Protein AF-A0A7X7L3S2-F1 (afdb_monomer_lite)

Radius of gyration: 22.26 Å; chains: 1; bounding box: 41×48×55 Å

Foldseek 3Di:
DPPVVVVVVVVVVVVVCVVCVVVVVVVVDDDPPVPDDDPCVVVVVVVVVVVVVVVVVVLVVLVVDDQDDPVSVVVLVVVLVVLVVVLVVVVVVVVVVLVVVLVVQCCCVPPVVVDPNCPSVVSVVVSVVVSVVVVVVSNSVSD

Structure (mmCIF, N/CA/C/O backbone):
data_AF-A0A7X7L3S2-F1
#
_entry.id   AF-A0A7X7L3S2-F1
#
loop_
_atom_site.group_PDB
_atom_site.id
_atom_site.type_symbol
_atom_site.label_atom_id
_atom_site.label_alt_id
_atom_site.label_comp_id
_atom_site.label_asym_id
_atom_site.label_entity_id
_atom_site.label_seq_id
_atom_site.pdbx_PDB_ins_code
_atom_site.Cartn_x
_atom_site.Cartn_y
_atom_site.Cartn_z
_atom_site.occupancy
_atom_site.B_iso_or_equiv
_atom_site.auth_seq_id
_atom_site.auth_comp_id
_atom_site.auth_asym_id
_atom_site.auth_atom_id
_atom_site.pdbx_PDB_model_num
ATOM 1 N N . MET A 1 1 ? -1.144 -33.964 22.692 1.00 54.41 1 MET A N 1
ATOM 2 C CA . MET A 1 1 ? -1.782 -33.491 21.437 1.00 54.41 1 MET A CA 1
ATOM 3 C C . MET A 1 1 ? -0.900 -32.612 20.531 1.00 54.41 1 MET A C 1
ATOM 5 O O . MET A 1 1 ? -1.307 -32.366 19.407 1.00 54.41 1 MET A O 1
ATOM 9 N N . GLY A 1 2 ? 0.308 -32.178 20.934 1.00 59.03 2 GLY A N 1
ATOM 10 C CA . GLY A 1 2 ? 1.149 -31.284 20.107 1.00 59.03 2 GLY A CA 1
ATOM 11 C C . GLY A 1 2 ? 1.858 -31.925 18.899 1.00 59.03 2 GLY A C 1
ATOM 12 O O . GLY A 1 2 ? 2.088 -31.258 17.895 1.00 59.03 2 GLY A O 1
ATOM 13 N N . ASN A 1 3 ? 2.155 -33.230 18.941 1.00 57.97 3 ASN A N 1
ATOM 14 C CA . ASN A 1 3 ? 2.951 -33.889 17.889 1.00 57.97 3 ASN A CA 1
ATOM 15 C C . ASN A 1 3 ? 2.153 -34.245 16.618 1.00 57.97 3 ASN A C 1
ATOM 17 O O . ASN A 1 3 ? 2.741 -34.372 15.547 1.00 57.97 3 ASN A O 1
ATOM 21 N N . LEU A 1 4 ? 0.823 -34.372 16.710 1.00 61.62 4 LEU A N 1
ATOM 22 C CA . LEU A 1 4 ? -0.056 -34.655 15.562 1.00 61.62 4 LEU A CA 1
ATOM 23 C C . LEU A 1 4 ? -0.321 -33.396 14.721 1.00 61.62 4 LEU A C 1
ATOM 25 O O . LEU A 1 4 ? -0.210 -33.440 13.498 1.00 61.62 4 LEU A O 1
ATOM 29 N N . LEU A 1 5 ? -0.558 -32.254 15.375 1.00 62.88 5 LEU A N 1
ATOM 30 C CA . LEU A 1 5 ? -0.701 -30.950 14.715 1.00 62.88 5 LEU A CA 1
ATOM 31 C C . LEU A 1 5 ? 0.592 -30.524 14.002 1.00 62.88 5 LEU A C 1
ATOM 33 O O . LEU A 1 5 ? 0.545 -30.087 12.855 1.00 62.88 5 LEU A O 1
ATOM 37 N N . ARG A 1 6 ? 1.760 -30.750 14.622 1.00 62.47 6 ARG A N 1
ATOM 38 C CA . ARG A 1 6 ? 3.067 -30.443 14.013 1.00 62.47 6 ARG A CA 1
ATOM 39 C C . ARG A 1 6 ? 3.375 -31.302 12.778 1.00 62.47 6 ARG A C 1
ATOM 41 O O . ARG A 1 6 ? 3.968 -30.797 11.829 1.00 62.47 6 ARG A O 1
ATOM 48 N N . ARG A 1 7 ? 2.952 -32.576 12.759 1.00 61.25 7 ARG A N 1
ATOM 49 C CA . ARG A 1 7 ? 3.109 -33.470 11.591 1.00 61.25 7 ARG A CA 1
ATOM 50 C C . ARG A 1 7 ? 2.165 -33.111 10.443 1.00 61.25 7 ARG A C 1
ATOM 52 O O . ARG A 1 7 ? 2.595 -33.185 9.299 1.00 61.25 7 ARG A O 1
ATOM 59 N N . SER A 1 8 ? 0.934 -32.684 10.734 1.00 62.03 8 SER A N 1
ATOM 60 C CA . SER A 1 8 ? -0.034 -32.278 9.702 1.00 62.03 8 SER A CA 1
ATOM 61 C C . SER A 1 8 ? 0.395 -30.990 8.985 1.00 62.03 8 SER A C 1
ATOM 63 O O . SER A 1 8 ? 0.382 -30.927 7.760 1.00 62.03 8 SER A O 1
ATOM 65 N N . ILE A 1 9 ? 0.900 -29.999 9.731 1.00 65.06 9 ILE A N 1
ATOM 66 C CA . ILE A 1 9 ? 1.422 -28.744 9.158 1.00 65.06 9 ILE A CA 1
ATOM 67 C C . ILE A 1 9 ? 2.665 -29.003 8.288 1.00 65.06 9 ILE A C 1
ATOM 69 O O . ILE A 1 9 ? 2.791 -28.424 7.212 1.00 65.06 9 ILE A O 1
ATOM 73 N N . GLY A 1 10 ? 3.554 -29.912 8.710 1.00 67.62 10 GLY A N 1
ATOM 74 C CA . GLY A 1 10 ? 4.715 -30.320 7.910 1.00 67.62 10 GLY A CA 1
ATOM 75 C C . GLY A 1 10 ? 4.330 -31.046 6.616 1.00 67.62 10 GLY A C 1
ATOM 76 O O . GLY A 1 10 ? 4.896 -30.760 5.565 1.00 67.62 10 GLY A O 1
ATOM 77 N N . PHE A 1 11 ? 3.331 -31.934 6.668 1.00 72.12 11 PHE A N 1
ATOM 78 C CA . PHE A 1 11 ? 2.827 -32.639 5.484 1.00 72.12 11 PHE A CA 1
ATOM 79 C C . PHE A 1 11 ? 2.133 -31.698 4.499 1.00 72.12 11 PHE A C 1
ATOM 81 O O . PHE A 1 11 ? 2.390 -31.788 3.303 1.00 72.12 11 PHE A O 1
ATOM 88 N N . ILE A 1 12 ? 1.309 -30.767 4.990 1.00 72.75 12 ILE A N 1
ATOM 89 C CA . ILE A 1 12 ? 0.668 -29.745 4.154 1.00 72.75 12 ILE A CA 1
ATOM 90 C C . ILE A 1 12 ? 1.730 -28.850 3.513 1.00 72.75 12 ILE A C 1
ATOM 92 O O . ILE A 1 12 ? 1.657 -28.614 2.315 1.00 72.75 12 ILE A O 1
ATOM 96 N N . GLY A 1 13 ? 2.749 -28.419 4.265 1.00 70.69 13 GLY A N 1
ATOM 97 C CA . GLY A 1 13 ? 3.846 -27.607 3.732 1.00 70.69 13 GLY A CA 1
ATOM 98 C C . GLY A 1 13 ? 4.633 -28.306 2.620 1.00 70.69 13 GLY A C 1
ATOM 99 O O . GLY A 1 13 ? 4.920 -27.682 1.604 1.00 70.69 13 GLY A O 1
ATOM 100 N N . ILE A 1 14 ? 4.923 -29.603 2.777 1.00 75.69 14 ILE A N 1
ATOM 101 C CA . ILE A 1 14 ? 5.627 -30.410 1.766 1.00 75.69 14 ILE A CA 1
ATOM 102 C C . ILE A 1 14 ? 4.734 -30.688 0.548 1.00 75.69 14 ILE A C 1
ATOM 104 O O . ILE A 1 14 ? 5.201 -30.639 -0.586 1.00 75.69 14 ILE A O 1
ATOM 108 N N . LEU A 1 15 ? 3.438 -30.937 0.752 1.00 72.19 15 LEU A N 1
ATOM 109 C CA . LEU A 1 15 ? 2.491 -31.126 -0.349 1.00 72.19 15 LEU A CA 1
ATOM 110 C C . LEU A 1 15 ? 2.349 -29.839 -1.177 1.00 72.19 15 LEU A C 1
ATOM 112 O O . LEU A 1 15 ? 2.331 -29.885 -2.405 1.00 72.19 15 LEU A O 1
ATOM 116 N N . LEU A 1 16 ? 2.295 -28.689 -0.499 1.00 70.81 16 LEU A N 1
ATOM 117 C CA . LEU A 1 16 ? 2.174 -27.375 -1.125 1.00 70.81 16 LEU A CA 1
ATOM 118 C C . LEU A 1 16 ? 3.435 -27.023 -1.922 1.00 70.81 16 LEU A C 1
ATOM 120 O O . LEU A 1 16 ? 3.320 -26.534 -3.042 1.00 70.81 16 LEU A O 1
ATOM 124 N N . THR A 1 17 ? 4.629 -27.312 -1.392 1.00 65.75 17 THR A N 1
ATOM 125 C CA . THR A 1 17 ? 5.893 -27.058 -2.103 1.00 65.75 17 THR A CA 1
ATOM 126 C C . THR A 1 17 ? 6.094 -27.981 -3.303 1.00 65.75 17 THR A C 1
ATOM 128 O O . THR A 1 17 ? 6.522 -27.506 -4.354 1.00 65.75 17 THR A O 1
ATOM 131 N N . VAL A 1 18 ? 5.734 -29.264 -3.203 1.00 70.69 18 VAL A N 1
ATOM 132 C CA . VAL A 1 18 ? 5.817 -30.216 -4.327 1.00 70.69 18 VAL A CA 1
ATOM 133 C C . VAL A 1 18 ? 4.826 -29.866 -5.441 1.00 70.69 18 VAL A C 1
ATOM 135 O O . VAL A 1 18 ? 5.150 -30.031 -6.614 1.00 70.69 18 VAL A O 1
ATOM 138 N N . PHE A 1 19 ? 3.648 -29.333 -5.103 1.00 69.88 19 PHE A N 1
ATOM 139 C CA . PHE A 1 19 ? 2.646 -28.929 -6.094 1.00 69.88 19 PHE A CA 1
ATOM 140 C C . PHE A 1 19 ? 2.964 -27.572 -6.756 1.00 69.88 19 PHE A C 1
ATOM 142 O O . PHE A 1 19 ? 2.646 -27.370 -7.926 1.00 69.88 19 PHE A O 1
ATOM 149 N N . LEU A 1 20 ? 3.628 -26.650 -6.045 1.00 61.44 20 LEU A N 1
ATOM 150 C CA . LEU A 1 20 ? 3.996 -25.320 -6.561 1.00 61.44 20 LEU A CA 1
ATOM 151 C C . LEU A 1 20 ? 5.312 -25.279 -7.350 1.00 61.44 20 LEU A C 1
ATOM 153 O O . LEU A 1 20 ? 5.449 -24.434 -8.233 1.00 61.44 20 LEU A O 1
ATOM 157 N N . LEU A 1 21 ? 6.269 -26.172 -7.071 1.00 63.53 21 LEU A N 1
ATOM 158 C CA . LEU A 1 21 ? 7.542 -26.251 -7.804 1.00 63.53 21 LEU A CA 1
ATOM 159 C C . LEU A 1 21 ? 7.385 -26.413 -9.330 1.00 63.53 21 LEU A C 1
ATOM 161 O O . LEU A 1 21 ? 8.018 -25.641 -10.055 1.00 63.53 21 LEU A O 1
ATOM 165 N N . PRO A 1 22 ? 6.549 -27.335 -9.855 1.00 58.00 22 PRO A N 1
ATOM 166 C CA . PRO A 1 22 ? 6.365 -27.459 -11.300 1.00 58.00 22 PRO A CA 1
ATOM 167 C C . PRO A 1 22 ? 5.632 -26.249 -11.896 1.00 58.00 22 PRO A C 1
ATOM 169 O O . PRO A 1 22 ? 5.954 -25.843 -13.007 1.00 58.00 22 PRO A O 1
ATOM 172 N N . VAL A 1 23 ? 4.718 -25.617 -11.147 1.00 62.06 23 VAL A N 1
ATOM 173 C CA . VAL A 1 23 ? 3.997 -24.402 -11.575 1.00 62.06 23 VAL A CA 1
ATOM 174 C C . VAL A 1 23 ? 4.952 -23.213 -11.729 1.00 62.06 23 VAL A C 1
ATOM 176 O O . VAL A 1 23 ? 4.871 -22.485 -12.718 1.00 62.06 23 VAL A O 1
ATOM 179 N N . PHE A 1 24 ? 5.885 -23.031 -10.790 1.00 53.38 24 PHE A N 1
ATOM 180 C CA . PHE A 1 24 ? 6.870 -21.948 -10.847 1.00 53.38 24 PHE A CA 1
ATOM 181 C C . PHE A 1 24 ? 7.932 -22.187 -11.931 1.00 53.38 24 PHE A C 1
ATOM 183 O O . PHE A 1 24 ? 8.310 -21.251 -12.632 1.00 53.38 24 PHE A O 1
ATOM 190 N N . ALA A 1 25 ? 8.362 -23.440 -12.124 1.00 51.81 25 ALA A N 1
ATOM 191 C CA . ALA A 1 25 ? 9.310 -23.804 -13.177 1.00 51.81 25 ALA A CA 1
ATOM 192 C C . ALA A 1 25 ? 8.750 -23.530 -14.586 1.00 51.81 25 ALA A C 1
ATOM 194 O O . ALA A 1 25 ? 9.463 -22.998 -15.432 1.00 51.81 25 ALA A O 1
ATOM 195 N N . THR A 1 26 ? 7.461 -23.802 -14.824 1.00 50.59 26 THR A N 1
ATOM 196 C CA . THR A 1 26 ? 6.804 -23.505 -16.113 1.00 50.59 26 THR A CA 1
ATOM 197 C C . THR A 1 26 ? 6.449 -22.029 -16.320 1.00 50.59 26 THR A C 1
ATOM 199 O O . THR A 1 26 ? 6.050 -21.654 -17.415 1.00 50.59 26 THR A O 1
ATOM 202 N N . ALA A 1 27 ? 6.556 -21.182 -15.290 1.00 54.19 27 ALA A N 1
ATOM 203 C CA . ALA A 1 27 ? 6.227 -19.759 -15.402 1.00 54.19 27 ALA A CA 1
ATOM 204 C C . ALA A 1 27 ? 7.390 -18.909 -15.946 1.00 54.19 27 ALA A C 1
ATOM 206 O O . ALA A 1 27 ? 7.160 -17.789 -16.400 1.00 54.19 27 ALA A O 1
ATOM 207 N N . GLN A 1 28 ? 8.622 -19.425 -15.889 1.00 54.00 28 GLN A N 1
ATOM 208 C CA . GLN A 1 28 ? 9.835 -18.688 -16.260 1.00 54.00 28 GLN A CA 1
ATOM 209 C C . GLN A 1 28 ? 10.292 -18.970 -17.705 1.00 54.00 28 GLN A C 1
ATOM 211 O O . GLN A 1 28 ? 11.025 -18.167 -18.278 1.00 54.00 28 GLN A O 1
ATOM 216 N N . GLU A 1 29 ? 9.837 -20.060 -18.327 1.00 54.91 29 GLU A N 1
ATOM 217 C CA . GLU A 1 29 ? 10.144 -20.381 -19.723 1.00 54.91 29 GLU A CA 1
ATOM 218 C C . GLU A 1 29 ? 8.872 -20.508 -20.557 1.00 54.91 29 GLU A C 1
ATOM 220 O O . GLU A 1 29 ? 8.038 -21.379 -20.325 1.00 54.91 29 GLU A O 1
ATOM 225 N N . GLY A 1 30 ? 8.760 -19.663 -21.580 1.00 42.00 30 GLY A N 1
ATOM 226 C CA . GLY A 1 30 ? 7.840 -19.895 -22.684 1.00 42.00 30 GLY A CA 1
ATOM 227 C C . GLY A 1 30 ? 7.162 -18.626 -23.159 1.00 42.00 30 GLY A C 1
ATOM 228 O O . GLY A 1 30 ? 6.308 -18.067 -22.476 1.00 42.00 30 GLY A O 1
ATOM 229 N N . ALA A 1 31 ? 7.516 -18.199 -24.371 1.00 49.28 31 ALA A N 1
ATOM 230 C CA . ALA A 1 31 ? 6.679 -17.321 -25.169 1.00 49.28 31 ALA A CA 1
ATOM 231 C C . ALA A 1 31 ? 5.241 -17.868 -25.155 1.00 49.28 31 ALA A C 1
ATOM 233 O O . ALA A 1 31 ? 4.974 -18.951 -25.671 1.00 49.28 31 ALA A O 1
ATOM 234 N N . LEU A 1 32 ? 4.331 -17.150 -24.495 1.00 51.88 32 LEU A N 1
ATOM 235 C CA . LEU A 1 32 ? 2.924 -17.517 -24.458 1.00 51.88 32 LEU A CA 1
ATOM 236 C C . LEU A 1 32 ? 2.331 -17.225 -25.834 1.00 51.88 32 LEU A C 1
ATOM 238 O O . LEU A 1 32 ? 1.905 -16.103 -26.114 1.00 51.88 32 LEU A O 1
ATOM 242 N N . ASP A 1 33 ? 2.282 -18.239 -26.691 1.00 53.44 33 ASP A N 1
ATOM 243 C CA . ASP A 1 33 ? 1.370 -18.230 -27.823 1.00 53.44 33 ASP A CA 1
ATOM 244 C C . ASP A 1 33 ? -0.043 -18.032 -27.263 1.00 53.44 33 ASP A C 1
ATOM 246 O O . ASP A 1 33 ? -0.589 -18.896 -26.573 1.00 53.44 33 ASP A O 1
ATOM 250 N N . ALA A 1 34 ? -0.666 -16.891 -27.569 1.00 59.28 34 ALA A N 1
ATOM 251 C CA . ALA A 1 34 ? -2.011 -16.518 -27.112 1.00 59.28 34 ALA A CA 1
ATOM 252 C C . ALA A 1 34 ? -3.120 -17.533 -27.489 1.00 59.28 34 ALA A C 1
ATOM 254 O O . ALA A 1 34 ? -4.289 -17.330 -27.163 1.00 59.28 34 ALA A O 1
ATOM 255 N N . ARG A 1 35 ? -2.773 -18.618 -28.196 1.00 59.81 35 ARG A N 1
ATOM 256 C CA . ARG A 1 35 ? -3.670 -19.663 -28.697 1.00 59.81 35 ARG A CA 1
ATOM 257 C C . ARG A 1 35 ? -3.801 -20.886 -27.784 1.00 59.81 35 ARG A C 1
ATOM 259 O O . ARG A 1 35 ? -4.765 -21.627 -27.954 1.00 59.81 35 ARG A O 1
ATOM 266 N N . THR A 1 36 ? -2.920 -21.085 -26.804 1.00 65.81 36 THR A N 1
ATOM 267 C CA . THR A 1 36 ? -2.992 -22.219 -25.857 1.00 65.81 36 THR A CA 1
ATOM 268 C C . THR A 1 36 ? -2.835 -21.749 -24.415 1.00 65.81 36 THR A C 1
ATOM 270 O O . THR A 1 36 ? -1.903 -22.136 -23.715 1.00 65.81 36 THR A O 1
ATOM 273 N N . LEU A 1 37 ? -3.758 -20.898 -23.953 1.00 67.19 37 LEU A N 1
ATOM 274 C CA . LEU A 1 37 ? -3.874 -20.578 -22.530 1.00 67.19 37 LEU A CA 1
ATOM 275 C C . LEU A 1 37 ? -4.493 -21.782 -21.805 1.00 67.19 37 LEU A C 1
ATOM 277 O O . LEU A 1 37 ? -5.641 -22.138 -22.090 1.00 67.19 37 LEU A O 1
ATOM 281 N N . PRO A 1 38 ? -3.774 -22.436 -20.883 1.00 79.38 38 PRO A N 1
ATOM 282 C CA . PRO A 1 38 ? -4.333 -23.564 -20.165 1.00 79.38 38 PRO A CA 1
ATOM 283 C C . PRO A 1 38 ? -5.424 -23.082 -19.196 1.00 79.38 38 PRO A C 1
ATOM 285 O O . PRO A 1 38 ? -5.340 -21.998 -18.618 1.00 79.38 38 PRO A O 1
ATOM 288 N N . CYS A 1 39 ? -6.466 -23.892 -18.996 1.00 78.31 39 CYS A N 1
ATOM 289 C CA . CYS A 1 39 ? -7.662 -23.495 -18.241 1.00 78.31 39 CYS A CA 1
ATOM 290 C C . CYS A 1 39 ? -7.384 -23.055 -16.788 1.00 78.31 39 CYS A C 1
ATOM 292 O O . CYS A 1 39 ? -8.152 -22.270 -16.235 1.00 78.31 39 CYS A O 1
ATOM 294 N N . TRP A 1 40 ? -6.274 -23.501 -16.185 1.00 79.38 40 TRP A N 1
ATOM 295 C CA . TRP A 1 40 ? -5.860 -23.130 -14.827 1.00 79.38 40 TRP A CA 1
ATOM 296 C C . TRP A 1 40 ? -5.429 -21.664 -14.685 1.00 79.38 40 TRP A C 1
ATOM 298 O O . TRP A 1 40 ? -5.432 -21.145 -13.570 1.00 79.38 40 TRP A O 1
ATOM 308 N N . TRP A 1 41 ? -5.136 -20.961 -15.784 1.00 82.81 41 TRP A N 1
ATOM 309 C CA . TRP A 1 41 ? -4.827 -19.526 -15.763 1.00 82.81 41 TRP A CA 1
ATOM 310 C C . TRP A 1 41 ? -5.981 -18.690 -15.174 1.00 82.81 41 TRP A C 1
ATOM 312 O O . TRP A 1 41 ? -5.751 -17.711 -14.465 1.00 82.81 41 TRP A O 1
ATOM 322 N N . TRP A 1 42 ? -7.232 -19.132 -15.366 1.00 84.31 42 TRP A N 1
ATOM 323 C CA . TRP A 1 42 ? -8.426 -18.477 -14.816 1.00 84.31 42 TRP A CA 1
ATOM 324 C C . TRP A 1 42 ? -8.528 -18.522 -13.289 1.00 84.31 42 TRP A C 1
ATOM 326 O O . TRP A 1 42 ? -9.289 -17.746 -12.714 1.00 84.31 42 TRP A O 1
ATOM 336 N N . LEU A 1 43 ? -7.746 -19.364 -12.608 1.00 87.56 43 LEU A N 1
ATOM 337 C CA . LEU A 1 43 ? -7.726 -19.389 -11.145 1.00 87.56 43 LEU A CA 1
ATOM 338 C C . LEU A 1 43 ? -7.234 -18.056 -10.566 1.00 87.56 43 LEU A C 1
ATOM 340 O O . LEU A 1 43 ? -7.780 -17.589 -9.570 1.00 87.56 43 LEU A O 1
ATOM 344 N N . VAL A 1 44 ? -6.256 -17.408 -11.207 1.00 88.44 44 VAL A N 1
ATOM 345 C CA . VAL A 1 44 ? -5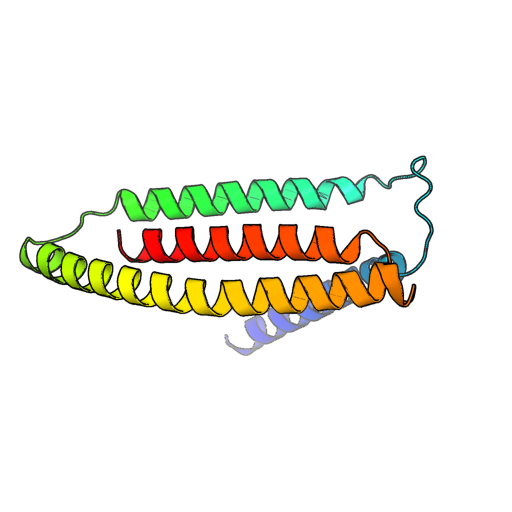.639 -16.168 -10.707 1.00 88.44 44 VAL A CA 1
ATOM 346 C C . VAL A 1 44 ? -6.655 -15.026 -10.542 1.00 88.44 44 VAL A C 1
ATOM 348 O O . VAL A 1 44 ? -6.791 -14.524 -9.421 1.00 88.44 44 VAL A O 1
ATOM 351 N N . PRO A 1 45 ? -7.414 -14.612 -11.579 1.00 90.50 45 PRO A N 1
ATOM 352 C CA . PRO A 1 45 ? -8.414 -13.559 -11.412 1.00 90.50 45 PRO A CA 1
ATOM 353 C C . PRO A 1 45 ? -9.556 -13.978 -10.476 1.00 90.50 45 PRO A C 1
ATOM 355 O O . PRO A 1 45 ? -10.065 -13.140 -9.736 1.00 90.50 45 PRO A O 1
ATOM 358 N N . VAL A 1 46 ? -9.928 -15.264 -10.444 1.00 93.25 46 VAL A N 1
ATOM 359 C CA . VAL A 1 46 ? -10.966 -15.765 -9.526 1.00 93.25 46 VAL A CA 1
ATOM 360 C C . VAL A 1 46 ? -10.541 -15.579 -8.068 1.00 93.25 46 VAL A C 1
ATOM 362 O O . VAL A 1 46 ? -11.304 -15.025 -7.276 1.00 93.25 46 VAL A O 1
ATOM 365 N N . PHE A 1 47 ? -9.312 -15.958 -7.707 1.00 93.19 47 PHE A N 1
ATOM 366 C CA . PHE A 1 47 ? -8.796 -15.746 -6.352 1.00 93.19 47 PHE A CA 1
ATOM 367 C C . PHE A 1 47 ? -8.622 -14.263 -6.009 1.00 93.19 47 PHE A C 1
ATOM 369 O O . PHE A 1 47 ? -8.882 -13.878 -4.869 1.00 93.19 47 PHE A O 1
ATOM 376 N N . ALA A 1 48 ? -8.251 -13.419 -6.977 1.00 91.94 48 ALA A N 1
ATOM 377 C CA . ALA A 1 48 ? -8.184 -11.974 -6.767 1.00 91.94 48 ALA A CA 1
ATOM 378 C C . ALA A 1 48 ? -9.561 -11.384 -6.400 1.00 91.94 48 ALA A C 1
ATOM 380 O O . ALA A 1 48 ? -9.673 -10.619 -5.439 1.00 91.94 48 ALA A O 1
ATOM 381 N N . VAL A 1 49 ? -10.622 -11.789 -7.108 1.00 96.12 49 VAL A N 1
ATOM 382 C CA . VAL A 1 49 ? -12.000 -11.362 -6.809 1.00 96.12 49 VAL A CA 1
ATOM 383 C C . VAL A 1 49 ? -12.463 -11.898 -5.455 1.00 96.12 49 VAL A C 1
ATOM 385 O O . VAL A 1 49 ? -12.994 -11.134 -4.649 1.00 96.12 49 VAL A O 1
ATOM 388 N N . LEU A 1 50 ? -12.225 -13.181 -5.163 1.00 96.69 50 LEU A N 1
ATOM 389 C CA . LEU A 1 50 ? -12.568 -13.774 -3.865 1.00 96.69 50 LEU A CA 1
ATOM 390 C C . LEU A 1 50 ? -11.866 -13.059 -2.703 1.00 96.69 50 LEU A C 1
ATOM 392 O O . LEU A 1 50 ? -12.492 -12.806 -1.673 1.00 96.69 50 LEU A O 1
ATOM 396 N N . GLY A 1 51 ? -10.599 -12.675 -2.878 1.00 95.31 51 GLY A N 1
ATOM 397 C CA . GLY A 1 51 ? -9.857 -11.885 -1.897 1.00 95.31 51 GLY A CA 1
ATOM 398 C C . GLY A 1 51 ? -10.499 -10.521 -1.637 1.00 95.31 51 GLY A C 1
ATOM 399 O O . GLY A 1 51 ? -10.656 -10.125 -0.481 1.00 95.31 51 GLY A O 1
ATOM 400 N N . LEU A 1 52 ? -10.940 -9.826 -2.689 1.00 94.19 52 LEU A N 1
ATOM 401 C CA . LEU A 1 52 ? -11.615 -8.533 -2.555 1.00 94.19 52 LEU A CA 1
ATOM 402 C C . LEU A 1 52 ? -12.979 -8.663 -1.855 1.00 94.19 52 LEU A C 1
ATOM 404 O O . LEU A 1 52 ? -13.319 -7.836 -1.008 1.00 94.19 52 LEU A O 1
ATOM 408 N N . VAL A 1 53 ? -13.733 -9.728 -2.150 1.00 96.94 53 VAL A N 1
ATOM 409 C CA . VAL A 1 53 ? -15.000 -10.040 -1.467 1.00 96.94 53 VAL A CA 1
ATOM 410 C C . VAL A 1 53 ? -14.764 -10.311 0.020 1.00 96.94 53 VAL A C 1
ATOM 412 O O . VAL A 1 53 ? -15.458 -9.740 0.861 1.00 96.94 53 VAL A O 1
ATOM 415 N N . ALA A 1 54 ? -13.761 -11.121 0.363 1.00 95.62 54 ALA A N 1
ATOM 416 C CA . ALA A 1 54 ? -13.415 -11.403 1.755 1.00 95.62 54 ALA A CA 1
ATOM 417 C C . ALA A 1 54 ? -12.985 -10.132 2.511 1.00 95.62 54 ALA A C 1
ATOM 419 O O . ALA A 1 54 ? -13.429 -9.901 3.638 1.00 95.62 54 ALA A O 1
ATOM 420 N N . ALA A 1 55 ? -12.183 -9.270 1.876 1.00 93.81 55 ALA A N 1
ATOM 421 C CA . ALA A 1 55 ? -11.800 -7.976 2.436 1.00 93.81 55 ALA A CA 1
ATOM 422 C C . ALA A 1 55 ? -13.025 -7.084 2.700 1.00 93.81 55 ALA A C 1
ATOM 424 O O . ALA A 1 55 ? -13.134 -6.492 3.775 1.00 93.81 55 ALA A O 1
ATOM 425 N N . TYR A 1 56 ? -13.981 -7.038 1.768 1.00 94.00 56 TYR A N 1
ATOM 426 C CA . TYR A 1 56 ? -15.226 -6.286 1.934 1.00 94.00 56 TYR A CA 1
ATOM 427 C C . TYR A 1 56 ? -16.108 -6.835 3.066 1.00 94.00 56 TYR A C 1
ATOM 429 O O . TYR A 1 56 ? -16.660 -6.064 3.854 1.00 94.00 56 TYR A O 1
ATOM 437 N N . MET A 1 57 ? -16.216 -8.161 3.194 1.00 95.06 57 MET A N 1
ATOM 438 C CA . MET A 1 57 ? -16.943 -8.795 4.300 1.00 95.06 57 MET A CA 1
ATOM 439 C C . MET A 1 57 ? -16.320 -8.446 5.655 1.00 95.06 57 MET A C 1
ATOM 441 O O . MET A 1 57 ? -17.046 -8.090 6.584 1.00 95.06 57 MET A O 1
ATOM 445 N N . CYS A 1 58 ? -14.988 -8.490 5.752 1.00 92.25 58 CYS A N 1
ATOM 446 C CA . CYS A 1 58 ? -14.256 -8.101 6.956 1.00 92.25 58 CYS A CA 1
ATOM 447 C C . CYS A 1 58 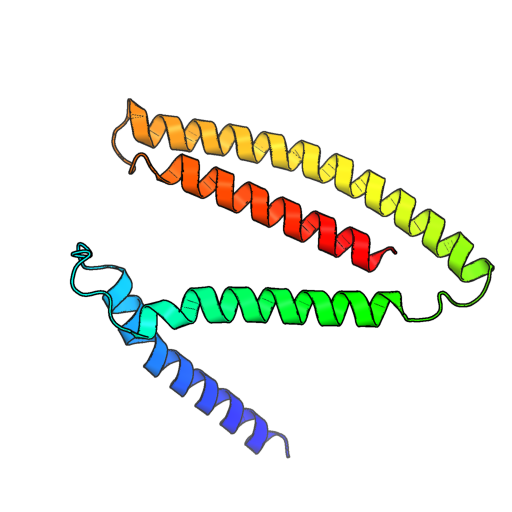? -14.491 -6.621 7.293 1.00 92.25 58 CYS A C 1
ATOM 449 O O . CYS A 1 58 ? -14.928 -6.309 8.400 1.00 92.25 58 CYS A O 1
ATOM 451 N N . TYR A 1 59 ? -14.320 -5.727 6.313 1.00 92.38 59 TYR A N 1
ATOM 452 C CA . TYR A 1 59 ? -14.601 -4.296 6.460 1.00 92.38 59 TYR A CA 1
ATOM 453 C C . TYR A 1 59 ? -16.004 -4.046 7.029 1.00 92.38 59 TYR A C 1
ATOM 455 O O . TYR A 1 59 ? -16.165 -3.370 8.044 1.00 92.38 59 TYR A O 1
ATOM 463 N N . ARG A 1 60 ? -17.025 -4.661 6.424 1.00 93.31 60 ARG A N 1
ATOM 464 C CA . ARG A 1 60 ? -18.412 -4.514 6.870 1.00 93.31 60 ARG A CA 1
ATOM 465 C C . ARG A 1 60 ? -18.634 -5.070 8.279 1.00 93.31 60 ARG A C 1
ATOM 467 O O . ARG A 1 60 ? -19.397 -4.480 9.035 1.00 93.31 60 ARG A O 1
ATOM 474 N N . SER A 1 61 ? -17.985 -6.177 8.640 1.00 91.88 61 SER A N 1
ATOM 475 C CA . SER A 1 61 ? -18.107 -6.754 9.985 1.00 91.88 61 SER A CA 1
ATOM 476 C C . SER A 1 61 ? -17.560 -5.830 11.079 1.00 91.88 61 SER A C 1
ATOM 478 O O . SER A 1 61 ? -18.150 -5.758 12.153 1.00 91.88 61 SER A O 1
ATOM 480 N N . VAL A 1 62 ? -16.494 -5.078 10.783 1.00 90.19 62 VAL A N 1
ATOM 481 C CA . VAL A 1 62 ? -15.897 -4.109 11.715 1.00 90.19 62 VAL A CA 1
ATOM 482 C C . VAL A 1 62 ? -16.778 -2.866 11.840 1.00 90.19 62 VAL A C 1
ATOM 484 O O . VAL A 1 62 ? -17.072 -2.440 12.948 1.00 90.19 62 VAL A O 1
ATOM 487 N N . MET A 1 63 ? -17.275 -2.328 10.722 1.00 88.06 63 MET A N 1
ATOM 488 C CA . MET A 1 63 ? -18.080 -1.093 10.705 1.00 88.06 63 MET A CA 1
ATOM 489 C C . MET A 1 63 ? -19.458 -1.209 11.366 1.00 88.06 63 MET A C 1
ATOM 491 O O . MET A 1 63 ? -20.064 -0.198 11.700 1.00 88.06 63 MET A O 1
ATOM 495 N N . VAL A 1 64 ? -19.984 -2.423 11.531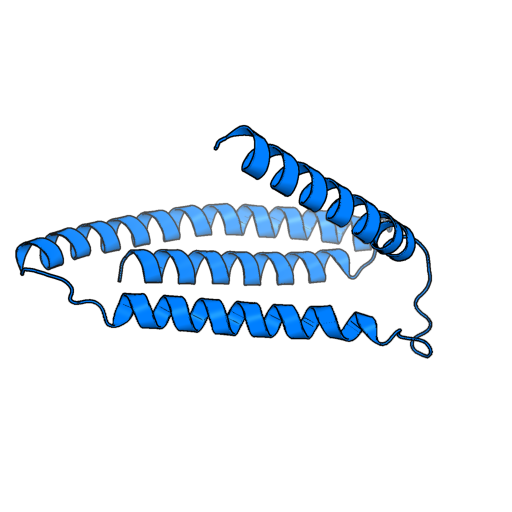 1.00 90.31 64 VAL A N 1
ATOM 496 C CA . VAL A 1 64 ? -21.268 -2.653 12.218 1.00 90.31 64 VAL A CA 1
ATOM 497 C C . VAL A 1 64 ? -21.087 -2.747 13.741 1.00 90.31 64 VAL A C 1
ATOM 499 O O . VAL A 1 64 ? -22.070 -2.694 14.482 1.00 90.31 64 VAL A O 1
ATOM 502 N N . ALA A 1 65 ? -19.853 -2.881 14.233 1.00 87.44 65 ALA A N 1
ATOM 503 C CA . ALA A 1 65 ? -19.589 -2.970 15.662 1.00 87.44 65 ALA A CA 1
ATOM 504 C C . ALA A 1 65 ? -19.856 -1.621 16.366 1.00 87.44 65 ALA A C 1
ATOM 506 O O . ALA A 1 65 ? -19.523 -0.566 15.828 1.00 87.44 65 ALA A O 1
ATOM 507 N N . PRO A 1 66 ? -20.447 -1.623 17.576 1.00 85.56 66 PRO A N 1
ATOM 508 C CA . PRO A 1 66 ? -20.711 -0.393 18.311 1.00 85.56 66 PRO A CA 1
ATOM 509 C C . PRO A 1 66 ? -19.409 0.251 18.809 1.00 85.56 66 PRO A C 1
ATOM 511 O O . PRO A 1 66 ? -18.590 -0.398 19.454 1.00 85.56 66 PRO A O 1
ATOM 514 N N . GLU A 1 67 ? -19.274 1.559 18.591 1.00 79.81 67 GLU A N 1
ATOM 515 C CA . GLU A 1 67 ? -18.098 2.379 18.945 1.00 79.81 67 GLU A CA 1
ATOM 516 C C . GLU A 1 67 ? -17.848 2.533 20.467 1.00 79.81 67 GLU A C 1
ATOM 518 O O . GLU A 1 67 ? -16.859 3.129 20.892 1.00 79.81 67 GLU A O 1
ATOM 523 N N . GLY A 1 68 ? -18.729 1.995 21.315 1.00 87.31 68 GLY A N 1
ATOM 524 C CA . GLY A 1 68 ? -18.598 2.042 22.773 1.00 87.31 68 GLY A CA 1
ATOM 525 C C . GLY A 1 68 ? -19.126 3.338 23.400 1.00 87.31 68 GLY A C 1
ATOM 526 O O . GLY A 1 68 ? -20.135 3.889 22.961 1.00 87.31 68 GLY A O 1
ATOM 527 N N . ASN A 1 69 ? -18.480 3.782 24.484 1.00 92.38 69 ASN A N 1
ATOM 528 C CA . ASN A 1 69 ? -18.893 4.956 25.264 1.00 92.38 69 ASN A CA 1
ATOM 529 C C . ASN A 1 69 ? -18.351 6.282 24.682 1.00 92.38 69 ASN A C 1
ATOM 531 O O . ASN A 1 69 ? -17.437 6.284 23.859 1.00 92.38 69 ASN A O 1
ATOM 535 N N . ASP A 1 70 ? -18.869 7.424 25.144 1.00 90.81 70 ASP A N 1
ATOM 536 C CA . ASP A 1 70 ? -18.484 8.746 24.615 1.00 90.81 70 ASP A CA 1
ATOM 537 C C . ASP A 1 70 ? -16.991 9.072 24.794 1.00 90.81 70 ASP A C 1
ATOM 539 O O . ASP A 1 70 ? -16.378 9.684 23.920 1.00 90.81 70 ASP A O 1
ATOM 543 N N . ARG A 1 71 ? -16.366 8.599 25.882 1.00 92.12 71 ARG A N 1
ATOM 544 C CA . ARG A 1 71 ? -14.917 8.752 26.108 1.00 92.12 71 ARG A CA 1
ATOM 545 C C . ARG A 1 71 ? -14.086 7.913 25.138 1.00 92.12 71 ARG A C 1
ATOM 547 O O . ARG A 1 71 ? -13.026 8.355 24.709 1.00 92.12 71 ARG A O 1
ATOM 554 N N . MET A 1 72 ? -14.555 6.724 24.763 1.00 90.50 72 MET A N 1
ATOM 555 C CA . MET A 1 72 ? -13.899 5.873 23.766 1.00 90.50 72 MET A CA 1
ATOM 556 C C . MET A 1 72 ? -13.927 6.531 22.387 1.00 90.50 72 MET A C 1
ATOM 558 O O . MET A 1 72 ? -12.900 6.541 21.711 1.00 90.50 72 MET A O 1
ATOM 562 N N . LYS A 1 73 ? -15.053 7.147 22.009 1.00 89.75 73 LYS A N 1
ATOM 563 C CA . LYS A 1 73 ? -15.180 7.907 20.754 1.00 89.75 73 LYS A CA 1
ATOM 564 C C . LYS A 1 73 ? -14.250 9.118 20.712 1.00 89.75 73 LYS A C 1
ATOM 566 O O . LYS A 1 73 ? -13.596 9.354 19.699 1.00 89.75 73 LYS A O 1
ATOM 571 N N . GLU A 1 74 ? -14.159 9.856 21.818 1.00 92.25 74 GLU A N 1
ATOM 572 C CA . GLU A 1 74 ? -13.251 11.001 21.967 1.00 92.25 74 GLU A CA 1
ATOM 573 C C . GLU A 1 74 ? -11.784 10.576 21.758 1.00 92.25 74 GLU A C 1
ATOM 575 O O . GLU A 1 74 ? -11.080 11.145 20.922 1.00 92.25 74 GLU A O 1
ATOM 580 N N . ILE A 1 75 ? -11.342 9.508 22.434 1.00 92.00 75 ILE A N 1
ATOM 581 C CA . ILE A 1 75 ? -9.977 8.971 22.301 1.00 92.00 75 ILE A CA 1
ATOM 582 C C . ILE A 1 75 ? -9.718 8.438 20.884 1.00 92.00 75 ILE A C 1
ATOM 584 O O . ILE A 1 75 ? -8.671 8.728 20.299 1.00 92.00 75 ILE A O 1
ATOM 588 N N . ALA A 1 76 ? -10.665 7.691 20.307 1.00 90.00 76 ALA A N 1
ATOM 589 C CA . ALA A 1 76 ? -10.559 7.176 18.942 1.00 90.00 76 ALA A CA 1
ATOM 590 C C . ALA A 1 76 ? -10.419 8.312 17.913 1.00 90.00 76 ALA A C 1
ATOM 592 O O . ALA A 1 76 ? -9.659 8.187 16.951 1.00 90.00 76 ALA A O 1
ATOM 593 N N . GLY A 1 77 ? -11.075 9.453 18.152 1.00 91.25 77 GLY A N 1
ATOM 594 C CA . GLY A 1 77 ? -10.913 10.673 17.362 1.00 91.25 77 GLY A CA 1
ATOM 595 C C . GLY A 1 77 ? -9.463 11.159 17.308 1.00 91.25 77 GLY A C 1
ATOM 596 O O . GLY A 1 77 ? -8.928 11.352 16.213 1.00 91.25 77 GLY A O 1
ATOM 597 N N . TYR A 1 78 ? -8.805 11.277 18.463 1.00 93.88 78 TYR A N 1
ATOM 598 C CA . TYR A 1 78 ? -7.397 11.687 18.536 1.00 93.88 78 TYR A CA 1
ATOM 599 C C . TYR A 1 78 ? -6.449 10.675 17.878 1.00 93.88 78 TYR A C 1
ATOM 601 O O . TYR A 1 78 ? -5.507 11.064 17.182 1.00 93.88 78 TYR A O 1
ATOM 609 N N . VAL A 1 79 ? -6.710 9.372 18.038 1.00 93.19 79 VAL A N 1
ATOM 610 C CA . VAL A 1 79 ? -5.932 8.312 17.369 1.00 93.19 79 VAL A CA 1
ATOM 611 C C . VAL A 1 79 ? -6.068 8.418 15.851 1.00 93.19 79 VAL A C 1
ATOM 613 O O . VAL A 1 79 ? -5.065 8.359 15.135 1.00 93.19 79 VAL A O 1
ATOM 616 N N . ARG A 1 80 ? -7.291 8.620 15.350 1.00 92.81 80 ARG A N 1
ATOM 617 C CA . ARG A 1 80 ? -7.563 8.783 13.919 1.00 92.81 80 ARG A CA 1
ATOM 618 C C . ARG A 1 80 ? -6.848 10.006 13.355 1.00 92.81 80 ARG A C 1
ATOM 620 O O . ARG A 1 80 ? -6.218 9.904 12.305 1.00 92.81 80 ARG A O 1
ATOM 627 N N . GLU A 1 81 ? -6.894 11.140 14.048 1.00 93.75 81 GLU A N 1
ATOM 628 C CA . GLU A 1 81 ? -6.188 12.355 13.630 1.00 93.75 81 GLU A CA 1
ATOM 629 C C . GLU A 1 81 ? -4.668 12.134 13.537 1.00 93.75 81 GLU A C 1
ATOM 631 O O . GLU A 1 81 ? -4.056 12.435 12.505 1.00 93.75 81 GLU A O 1
ATOM 636 N N . GLY A 1 82 ? -4.070 11.513 14.559 1.00 93.56 82 GLY A N 1
ATOM 637 C CA . GLY A 1 82 ? -2.649 11.157 14.558 1.00 93.56 82 GLY A CA 1
ATOM 638 C C . GLY A 1 82 ? -2.276 10.185 13.433 1.00 93.56 82 GLY A C 1
ATOM 639 O O . GLY A 1 82 ? -1.272 10.382 12.742 1.00 93.56 82 GLY A O 1
ATOM 640 N N . ALA A 1 83 ? -3.113 9.174 13.188 1.00 93.38 83 ALA A N 1
ATOM 641 C CA . ALA A 1 83 ? -2.913 8.218 12.104 1.00 93.38 83 ALA A CA 1
ATOM 642 C C . ALA A 1 83 ? -2.929 8.901 10.729 1.00 93.38 83 ALA A C 1
ATOM 644 O O . ALA A 1 83 ? -2.049 8.628 9.913 1.00 93.38 83 ALA A O 1
ATOM 645 N N . TYR A 1 84 ? -3.856 9.836 10.480 1.00 92.12 84 TYR A N 1
ATOM 646 C CA . TYR A 1 84 ? -3.885 10.614 9.233 1.00 92.12 84 TYR A CA 1
ATOM 647 C C . TYR A 1 84 ? -2.642 11.492 9.053 1.00 92.12 84 TYR A C 1
ATOM 649 O O . TYR A 1 84 ? -2.110 11.577 7.940 1.00 92.12 84 TYR A O 1
ATOM 657 N N . ALA A 1 85 ? -2.154 12.123 10.124 1.00 94.12 85 ALA A N 1
ATOM 658 C CA . ALA A 1 85 ? -0.931 12.923 10.080 1.00 94.12 85 ALA A CA 1
ATOM 659 C C . ALA A 1 85 ? 0.295 12.065 9.712 1.00 94.12 85 ALA A C 1
ATOM 661 O O . ALA A 1 85 ? 1.070 12.436 8.821 1.00 94.12 85 ALA A O 1
ATOM 662 N N . TYR A 1 86 ? 0.427 10.888 10.333 1.00 92.81 86 TYR A N 1
ATOM 663 C CA . TYR A 1 86 ? 1.470 9.914 10.006 1.00 92.81 86 TYR A CA 1
ATOM 664 C C . TYR A 1 86 ? 1.383 9.460 8.543 1.00 92.81 86 TYR A C 1
ATOM 666 O O . TYR A 1 86 ? 2.371 9.541 7.806 1.00 92.81 86 TYR A O 1
ATOM 674 N N . LEU A 1 87 ? 0.186 9.071 8.096 1.00 92.38 87 LEU A N 1
ATOM 675 C CA . LEU A 1 87 ? -0.076 8.608 6.733 1.00 92.38 87 LEU A CA 1
ATOM 676 C C . LEU A 1 87 ? 0.358 9.626 5.692 1.00 92.38 87 LEU A C 1
ATOM 678 O O . LEU A 1 87 ? 1.063 9.291 4.742 1.00 92.38 87 LEU A O 1
ATOM 682 N N . ARG A 1 88 ? -0.031 10.890 5.889 1.00 92.38 88 ARG A N 1
ATOM 683 C CA . ARG A 1 88 ? 0.304 11.968 4.961 1.00 92.38 88 ARG A CA 1
ATOM 684 C C . ARG A 1 88 ? 1.817 12.125 4.852 1.00 92.38 88 ARG A C 1
ATOM 686 O O . ARG A 1 88 ? 2.339 12.259 3.742 1.00 92.38 88 ARG A O 1
ATOM 693 N N . ARG A 1 89 ? 2.537 12.063 5.978 1.00 95.31 89 ARG A N 1
ATOM 694 C CA . ARG A 1 89 ? 3.997 12.188 5.983 1.00 95.31 89 ARG A CA 1
ATOM 695 C C . ARG A 1 89 ? 4.668 10.996 5.307 1.00 95.31 89 ARG A C 1
ATOM 697 O O . ARG A 1 89 ? 5.543 11.217 4.469 1.00 95.31 89 ARG A O 1
ATOM 704 N N . GLN A 1 90 ? 4.245 9.776 5.631 1.00 94.69 90 GLN A N 1
ATOM 705 C CA . GLN A 1 90 ? 4.780 8.544 5.053 1.00 94.69 90 GLN A CA 1
ATOM 706 C C . GLN A 1 90 ? 4.544 8.496 3.540 1.00 94.69 90 GLN A C 1
ATOM 708 O O . GLN A 1 90 ? 5.492 8.296 2.785 1.00 94.69 90 GLN A O 1
ATOM 713 N N . TYR A 1 91 ? 3.314 8.753 3.086 1.00 94.44 91 TYR A N 1
ATOM 714 C CA . TYR A 1 91 ? 2.963 8.719 1.662 1.00 94.44 91 TYR A CA 1
ATOM 715 C C . TYR A 1 91 ? 3.723 9.775 0.872 1.00 94.44 91 TYR A C 1
ATOM 717 O O . TYR A 1 91 ? 4.136 9.507 -0.249 1.00 94.44 91 TYR A O 1
ATOM 725 N N . SER A 1 92 ? 3.983 10.940 1.470 1.00 93.88 92 SER A N 1
ATOM 726 C 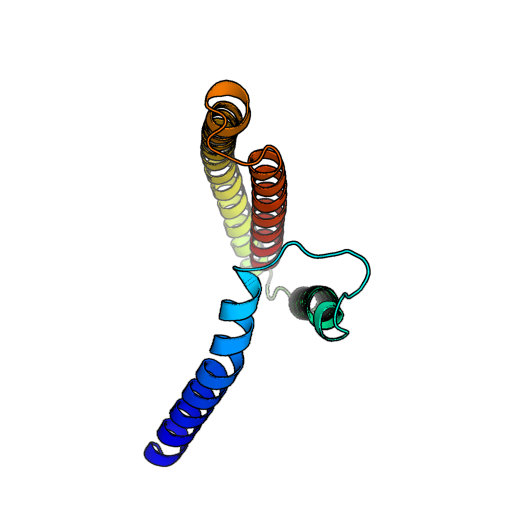CA . SER A 1 92 ? 4.806 11.971 0.832 1.00 93.88 92 SER A CA 1
ATOM 727 C C . SER A 1 92 ? 6.241 11.491 0.589 1.00 93.88 92 SER A C 1
ATOM 729 O O . SER A 1 92 ? 6.791 11.733 -0.480 1.00 93.88 92 SER A O 1
ATOM 731 N N . VAL A 1 93 ? 6.854 10.784 1.548 1.00 96.00 93 VAL A N 1
ATOM 732 C CA . VAL A 1 93 ? 8.208 10.221 1.369 1.00 96.00 93 VAL A CA 1
ATOM 733 C C . VAL A 1 93 ? 8.193 9.082 0.353 1.00 96.00 93 VAL A C 1
ATOM 735 O O . VAL A 1 93 ? 9.022 9.053 -0.553 1.00 96.00 93 VAL A O 1
ATOM 738 N N . VAL A 1 94 ? 7.238 8.160 0.479 1.00 95.19 94 VAL A N 1
ATOM 739 C CA . VAL A 1 94 ? 7.120 7.001 -0.415 1.00 95.19 94 VAL A CA 1
ATOM 740 C C . VAL A 1 94 ? 6.872 7.444 -1.856 1.00 95.19 94 VAL A C 1
ATOM 742 O O . VAL A 1 94 ? 7.483 6.890 -2.764 1.00 95.19 94 VAL A O 1
ATOM 745 N N . ALA A 1 95 ? 6.057 8.478 -2.080 1.00 94.94 95 ALA A N 1
ATOM 746 C CA . ALA A 1 95 ? 5.812 9.027 -3.412 1.00 94.94 95 ALA A CA 1
ATOM 747 C C . ALA A 1 95 ? 7.109 9.492 -4.092 1.00 94.94 95 ALA A C 1
ATOM 749 O O . ALA A 1 95 ? 7.321 9.194 -5.265 1.00 94.94 95 ALA A O 1
ATOM 750 N N . ILE A 1 96 ? 8.010 10.148 -3.352 1.00 96.44 96 ILE A N 1
ATOM 751 C CA . ILE A 1 96 ? 9.319 10.565 -3.879 1.00 96.44 96 ILE A CA 1
ATOM 752 C C . ILE A 1 96 ? 10.139 9.338 -4.294 1.00 96.44 96 ILE A C 1
ATOM 754 O O . ILE A 1 96 ? 10.678 9.304 -5.399 1.00 96.44 96 ILE A O 1
ATOM 758 N N . VAL A 1 97 ? 10.193 8.305 -3.449 1.00 96.00 97 VAL A N 1
ATOM 759 C CA . VAL A 1 97 ? 10.928 7.063 -3.748 1.00 96.00 97 VAL A CA 1
ATOM 760 C C . VAL A 1 97 ? 10.361 6.362 -4.985 1.00 96.00 97 VAL A C 1
ATOM 762 O O . VAL A 1 97 ? 11.126 5.941 -5.851 1.00 96.00 97 VAL A O 1
ATOM 765 N N . VAL A 1 98 ? 9.033 6.277 -5.109 1.00 96.44 98 VAL A N 1
ATOM 766 C CA . VAL A 1 98 ? 8.356 5.679 -6.271 1.00 96.44 98 VAL A CA 1
ATOM 767 C C . VAL A 1 98 ? 8.691 6.440 -7.553 1.00 96.44 98 VAL A C 1
ATOM 769 O O . VAL A 1 98 ? 8.997 5.808 -8.561 1.00 96.44 98 VAL A O 1
ATOM 772 N N . VAL A 1 99 ? 8.690 7.775 -7.524 1.00 96.25 99 VAL A N 1
ATOM 773 C CA . VAL A 1 99 ? 9.043 8.596 -8.694 1.00 96.25 99 VAL A CA 1
ATOM 774 C C . VAL A 1 99 ? 10.499 8.377 -9.105 1.00 96.25 99 VAL A C 1
ATOM 776 O O . VAL A 1 99 ? 10.768 8.150 -10.285 1.00 96.25 99 VAL A O 1
ATOM 779 N N . VAL A 1 100 ? 11.434 8.382 -8.150 1.00 96.81 100 VAL A N 1
ATOM 780 C CA . VAL A 1 100 ? 12.864 8.160 -8.428 1.00 96.81 100 VAL A CA 1
ATOM 781 C C . VAL A 1 100 ? 13.104 6.765 -9.008 1.00 96.81 100 VAL A C 1
ATOM 783 O O . VAL A 1 100 ? 13.772 6.634 -10.034 1.00 96.81 100 VAL A O 1
ATOM 786 N N . LEU A 1 101 ? 12.523 5.724 -8.403 1.00 95.69 101 LEU A N 1
ATOM 787 C CA . LEU A 1 101 ? 12.643 4.351 -8.901 1.00 95.69 101 LEU A CA 1
ATOM 788 C C . LEU A 1 101 ? 11.992 4.180 -10.271 1.00 95.69 101 LEU A C 1
ATOM 790 O O . LEU A 1 101 ? 12.570 3.536 -11.142 1.00 95.69 101 LEU A O 1
ATOM 794 N N . CYS A 1 102 ? 10.826 4.782 -10.496 1.00 95.00 102 CYS A N 1
ATOM 795 C CA . CYS A 1 102 ? 10.183 4.738 -11.800 1.00 95.00 102 CYS A CA 1
ATOM 796 C C . CYS A 1 102 ? 11.044 5.412 -12.877 1.00 95.00 102 CYS A C 1
ATOM 798 O O . CYS A 1 102 ? 11.164 4.876 -13.976 1.00 95.00 102 CYS A O 1
ATOM 800 N N . GLY A 1 103 ? 11.664 6.555 -12.566 1.00 93.81 103 GLY A N 1
ATOM 801 C CA . GLY A 1 103 ? 12.595 7.234 -13.468 1.00 93.81 103 GLY A CA 1
ATOM 802 C C . GLY A 1 103 ? 13.823 6.378 -13.785 1.00 93.81 103 GLY A C 1
ATOM 803 O O . GLY A 1 103 ? 14.197 6.253 -14.949 1.00 93.81 103 GLY A O 1
ATOM 804 N N . LEU A 1 104 ? 14.399 5.720 -12.774 1.00 94.12 104 LEU A N 1
ATOM 805 C CA . LEU A 1 104 ? 15.529 4.803 -12.945 1.00 94.12 104 LEU A CA 1
ATOM 806 C C . LEU A 1 104 ? 15.162 3.600 -13.828 1.00 94.12 104 LEU A C 1
ATOM 808 O O . LEU A 1 104 ? 15.889 3.271 -14.765 1.00 94.12 104 LEU A O 1
ATOM 812 N N . LEU A 1 105 ? 14.013 2.971 -13.565 1.00 91.62 105 LEU A N 1
ATOM 813 C CA . LEU A 1 105 ? 13.517 1.840 -14.352 1.00 91.62 105 LEU A CA 1
ATOM 814 C C . LEU A 1 105 ? 13.190 2.254 -15.790 1.00 91.62 105 LEU A C 1
ATOM 816 O O . LEU A 1 105 ? 13.497 1.513 -16.721 1.00 91.62 105 LEU A O 1
ATOM 820 N N . ALA A 1 106 ? 12.610 3.441 -15.989 1.00 90.69 106 ALA A N 1
ATOM 821 C CA . ALA A 1 106 ? 12.357 3.988 -17.318 1.00 90.69 106 ALA A CA 1
ATOM 822 C C . ALA A 1 106 ? 13.667 4.263 -18.068 1.00 90.69 106 ALA A C 1
ATOM 824 O O . ALA A 1 106 ? 13.788 3.903 -19.236 1.00 90.69 106 ALA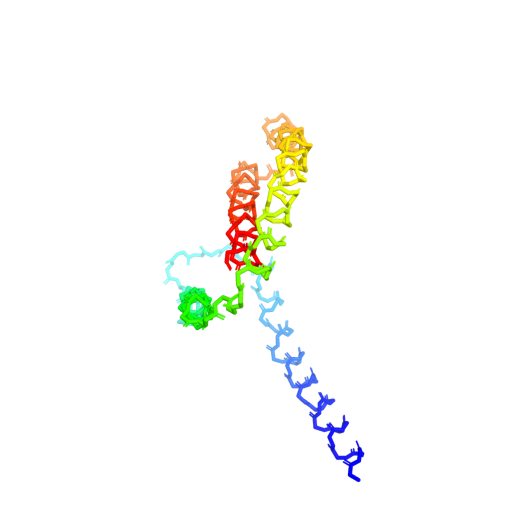 A O 1
ATOM 825 N N . PHE A 1 107 ? 14.677 4.822 -17.400 1.00 91.44 107 PHE A N 1
ATOM 826 C CA . PHE A 1 107 ? 15.995 5.039 -17.994 1.00 91.44 107 PHE A CA 1
ATOM 827 C C . PHE A 1 107 ? 16.657 3.717 -18.419 1.00 91.44 107 PHE A C 1
ATOM 829 O O . PHE A 1 107 ? 17.129 3.596 -19.550 1.00 91.44 107 PHE A O 1
ATOM 836 N N . MET A 1 108 ? 16.625 2.689 -17.565 1.00 88.81 108 MET A N 1
ATOM 837 C CA . MET A 1 108 ? 17.134 1.353 -17.909 1.00 88.81 108 MET A CA 1
ATOM 838 C C . MET A 1 108 ? 16.378 0.695 -19.070 1.00 88.81 108 MET A C 1
ATOM 840 O O . MET A 1 108 ? 16.997 0.004 -19.881 1.00 88.81 108 MET A O 1
ATOM 844 N N . ALA A 1 109 ? 15.063 0.902 -19.158 1.00 87.38 109 ALA A N 1
ATOM 845 C CA . ALA A 1 109 ? 14.236 0.315 -20.206 1.00 87.38 109 ALA A CA 1
ATOM 846 C C . ALA A 1 109 ? 14.412 1.013 -21.564 1.00 87.38 109 ALA A C 1
ATOM 848 O O . ALA A 1 109 ? 14.582 0.339 -22.575 1.00 87.38 109 ALA A O 1
ATOM 849 N N . PHE A 1 110 ? 14.396 2.350 -21.596 1.00 84.12 110 PHE A N 1
ATOM 850 C CA . PHE A 1 110 ? 14.381 3.116 -22.848 1.00 84.12 110 PHE A CA 1
ATOM 851 C C . PHE A 1 110 ? 15.766 3.553 -23.339 1.00 84.12 110 PHE A C 1
ATOM 853 O O . PHE A 1 110 ? 15.960 3.687 -24.543 1.00 84.12 110 PHE A O 1
ATOM 860 N N . VAL A 1 111 ? 16.729 3.793 -22.441 1.00 83.81 111 VAL A N 1
ATOM 861 C CA . VAL A 1 111 ? 18.066 4.283 -22.828 1.00 83.81 111 VAL A CA 1
ATOM 862 C C . VAL A 1 111 ? 19.047 3.125 -22.949 1.00 83.81 111 VAL A C 1
ATOM 864 O O . VAL A 1 111 ? 19.679 2.949 -23.987 1.00 83.81 111 VAL A O 1
ATOM 867 N N . LEU A 1 112 ? 19.150 2.303 -21.902 1.00 79.56 112 LEU A N 1
ATOM 868 C CA . LEU A 1 112 ? 20.118 1.205 -21.852 1.00 79.56 112 LEU A CA 1
ATOM 869 C C . LEU A 1 112 ? 19.630 -0.069 -22.562 1.00 79.56 112 LEU A C 1
ATOM 871 O O . LEU A 1 112 ? 20.438 -0.960 -22.799 1.00 79.56 112 LEU A O 1
ATOM 875 N N . HIS A 1 113 ? 18.335 -0.165 -22.897 1.00 80.56 113 HIS A N 1
ATOM 876 C CA . HIS A 1 113 ? 17.699 -1.351 -23.498 1.00 80.56 113 HIS A CA 1
ATOM 877 C C . HIS A 1 113 ? 17.966 -2.667 -22.738 1.00 80.56 113 HIS A C 1
ATOM 879 O O . HIS A 1 113 ? 17.870 -3.755 -23.300 1.00 80.56 113 HIS A O 1
ATOM 885 N N . VAL A 1 114 ? 18.281 -2.583 -21.441 1.00 80.00 114 VAL A N 1
ATOM 886 C CA . VAL A 1 114 ? 18.545 -3.752 -20.583 1.00 80.00 114 VAL A CA 1
ATOM 887 C C . VAL A 1 114 ? 17.234 -4.365 -20.071 1.00 80.00 114 VAL A C 1
ATOM 889 O O . VAL A 1 114 ? 17.197 -5.535 -19.701 1.00 80.00 114 VAL A O 1
ATOM 892 N N . GLN A 1 115 ? 16.140 -3.593 -20.066 1.00 78.81 115 GLN A N 1
ATOM 893 C CA . GLN A 1 115 ? 14.858 -3.974 -19.472 1.00 78.81 115 GLN A CA 1
ATOM 894 C C . GLN A 1 115 ? 13.701 -3.857 -20.477 1.00 78.81 115 GLN A C 1
ATOM 896 O O . GLN A 1 115 ? 13.681 -2.967 -21.322 1.00 78.81 115 GLN A O 1
ATOM 901 N N . HIS A 1 116 ? 12.682 -4.709 -20.329 1.00 81.12 116 HIS A N 1
ATOM 902 C CA . HIS A 1 116 ? 11.457 -4.622 -21.123 1.00 81.12 116 HIS A CA 1
ATOM 903 C C . HIS A 1 116 ? 10.708 -3.288 -20.884 1.00 81.12 116 HIS A C 1
ATOM 905 O O . HIS A 1 116 ? 10.490 -2.925 -19.720 1.00 81.12 116 HIS A O 1
ATOM 911 N N . PRO A 1 117 ? 10.208 -2.602 -21.935 1.00 82.62 117 PRO A N 1
ATOM 912 C CA . PRO A 1 117 ? 9.503 -1.318 -21.813 1.00 82.62 117 PRO A CA 1
ATOM 913 C C . PRO A 1 117 ? 8.260 -1.330 -20.915 1.00 82.62 117 PRO A C 1
ATOM 915 O O . PRO A 1 117 ? 7.842 -0.281 -20.440 1.00 82.62 117 PRO A O 1
ATOM 918 N N . LEU A 1 118 ? 7.664 -2.501 -20.660 1.00 86.31 118 LEU A N 1
ATOM 919 C CA . LEU A 1 118 ? 6.500 -2.643 -19.767 1.00 86.31 118 LEU A CA 1
ATOM 920 C C . LEU A 1 118 ? 6.841 -2.574 -18.273 1.00 86.31 118 LEU A C 1
ATOM 922 O O . LEU A 1 118 ? 5.937 -2.380 -17.463 1.00 86.31 118 LEU A O 1
ATOM 926 N N . VAL A 1 119 ? 8.108 -2.729 -17.881 1.00 89.19 119 VAL A N 1
ATOM 927 C CA . VAL A 1 119 ? 8.492 -2.802 -16.460 1.00 89.19 119 VAL A CA 1
ATOM 928 C C . VAL A 1 119 ? 8.159 -1.517 -15.686 1.00 89.19 119 VAL A C 1
ATOM 930 O O . VAL A 1 119 ? 7.541 -1.630 -14.626 1.00 89.19 119 VAL A O 1
ATOM 933 N N . PRO A 1 120 ? 8.459 -0.301 -16.189 1.00 88.56 120 PRO A N 1
ATOM 934 C CA . PRO A 1 120 ? 8.063 0.938 -15.513 1.00 88.56 120 PRO A CA 1
ATOM 935 C C . PRO A 1 120 ? 6.540 1.076 -15.351 1.00 88.56 120 PRO A C 1
ATOM 937 O O . PRO A 1 120 ? 6.065 1.515 -14.305 1.00 88.56 120 PRO A O 1
ATOM 940 N N . PHE A 1 121 ? 5.758 0.640 -16.347 1.00 90.25 121 PHE A N 1
ATOM 941 C CA . PHE A 1 121 ? 4.291 0.681 -16.290 1.00 90.25 121 PHE A CA 1
ATOM 942 C C . PHE A 1 121 ? 3.722 -0.312 -15.270 1.00 90.25 121 PHE A C 1
ATOM 944 O O . PHE A 1 121 ? 2.833 0.039 -14.486 1.00 90.25 121 PHE A O 1
ATOM 951 N N . ALA A 1 122 ? 4.258 -1.534 -15.234 1.00 91.62 122 ALA A N 1
ATOM 952 C CA . ALA A 1 122 ? 3.898 -2.533 -14.233 1.00 91.62 122 ALA A CA 1
ATOM 953 C C . ALA A 1 122 ? 4.252 -2.054 -12.813 1.00 91.62 122 ALA A C 1
ATOM 955 O O . ALA A 1 122 ? 3.447 -2.212 -11.893 1.00 91.62 122 ALA A O 1
ATOM 956 N N . PHE A 1 123 ? 5.408 -1.399 -12.647 1.00 93.75 123 PHE A N 1
ATOM 957 C CA . PHE A 1 123 ? 5.845 -0.837 -11.369 1.00 93.75 123 PHE A CA 1
ATOM 958 C C . PHE A 1 123 ? 4.910 0.266 -10.860 1.00 93.75 123 PHE A C 1
ATOM 960 O O . PHE A 1 123 ? 4.464 0.186 -9.716 1.00 93.75 123 PHE A O 1
ATOM 967 N N . ILE A 1 124 ? 4.557 1.256 -11.693 1.00 94.75 124 ILE A N 1
ATOM 968 C CA . ILE A 1 124 ? 3.618 2.323 -11.296 1.00 94.75 124 ILE A CA 1
ATOM 969 C C . ILE A 1 124 ? 2.267 1.728 -10.896 1.00 94.75 124 ILE A C 1
ATOM 971 O O . ILE A 1 124 ? 1.706 2.103 -9.868 1.00 94.75 124 ILE A O 1
ATOM 975 N N . THR A 1 125 ? 1.758 0.784 -11.688 1.00 95.06 125 THR A N 1
ATOM 976 C CA . THR A 1 125 ? 0.456 0.156 -11.433 1.00 95.06 125 THR A CA 1
ATOM 977 C C . THR A 1 125 ? 0.469 -0.594 -10.098 1.00 95.06 125 THR A C 1
ATOM 979 O O . THR A 1 125 ? -0.425 -0.408 -9.271 1.00 95.06 125 THR A O 1
ATOM 982 N N . GLY A 1 126 ? 1.520 -1.376 -9.831 1.00 93.94 126 GLY A N 1
ATOM 983 C CA . GLY A 1 126 ? 1.697 -2.069 -8.553 1.00 93.94 126 GLY A CA 1
ATOM 984 C C . GLY A 1 126 ? 1.865 -1.112 -7.368 1.00 93.94 126 GLY A C 1
ATOM 985 O O . GLY A 1 126 ? 1.227 -1.300 -6.331 1.00 93.94 126 GLY A O 1
ATOM 986 N N . ALA A 1 127 ? 2.664 -0.054 -7.525 1.00 94.94 127 ALA A N 1
ATOM 987 C CA . ALA A 1 127 ? 2.866 0.963 -6.493 1.00 94.94 127 ALA A CA 1
ATOM 988 C C . ALA A 1 127 ? 1.558 1.692 -6.146 1.00 94.94 127 ALA A C 1
ATOM 990 O O . ALA A 1 127 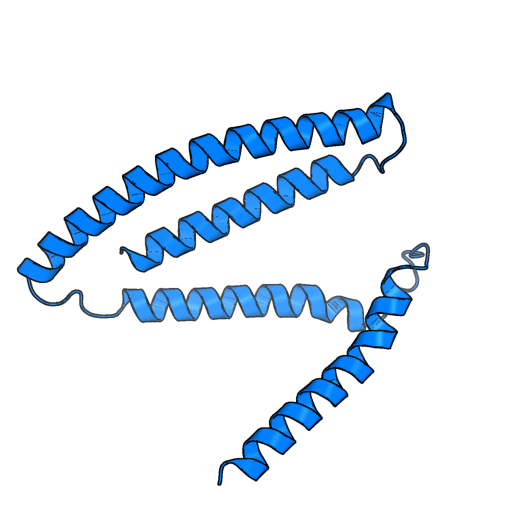? 1.271 1.918 -4.969 1.00 94.94 127 ALA A O 1
ATOM 991 N N . PHE A 1 128 ? 0.737 1.999 -7.153 1.00 95.81 128 PHE A N 1
ATOM 992 C CA . PHE A 1 128 ? -0.566 2.628 -6.971 1.00 95.81 128 PHE A CA 1
ATOM 993 C C . PHE A 1 128 ? -1.530 1.740 -6.175 1.00 95.81 128 PHE A C 1
ATOM 995 O O . PHE A 1 128 ? -2.071 2.185 -5.162 1.00 95.81 128 PHE A O 1
ATOM 1002 N N . PHE A 1 129 ? -1.713 0.476 -6.576 1.00 95.31 129 PHE A N 1
ATOM 1003 C CA . PHE A 1 129 ? -2.612 -0.438 -5.861 1.00 95.31 129 PHE A CA 1
ATOM 1004 C C . PHE A 1 129 ? -2.110 -0.784 -4.452 1.00 95.31 129 PHE A C 1
ATOM 1006 O O . PHE A 1 129 ? -2.921 -0.910 -3.536 1.00 95.31 129 PHE A O 1
ATOM 1013 N N . SER A 1 130 ? -0.792 -0.869 -4.251 1.00 94.38 130 SER A N 1
ATOM 1014 C CA . SER A 1 130 ? -0.184 -1.053 -2.927 1.00 94.38 130 SER A CA 1
ATOM 1015 C C . SER A 1 130 ? -0.477 0.129 -1.996 1.00 94.38 130 SER A C 1
ATOM 1017 O O . SER A 1 130 ? -0.965 -0.057 -0.877 1.00 94.38 130 SER A O 1
ATOM 1019 N N . GLY A 1 131 ? -0.274 1.359 -2.483 1.00 94.06 131 GLY A N 1
ATOM 1020 C CA . GLY A 1 131 ? -0.639 2.569 -1.745 1.00 94.06 131 GLY A CA 1
ATOM 1021 C C . GLY A 1 131 ? -2.144 2.649 -1.474 1.00 94.06 131 GLY A C 1
ATOM 1022 O O . GLY A 1 131 ? -2.571 2.968 -0.370 1.00 94.06 131 GLY A O 1
ATOM 1023 N N . LEU A 1 132 ? -2.987 2.293 -2.440 1.00 93.56 132 LEU A N 1
ATOM 1024 C CA . LEU A 1 132 ? -4.433 2.302 -2.227 1.00 93.56 132 LEU A CA 1
ATOM 1025 C C . LEU A 1 132 ? -4.857 1.308 -1.130 1.00 93.56 132 LEU A C 1
ATOM 1027 O O . LEU A 1 132 ? -5.631 1.665 -0.239 1.00 93.56 132 LEU A O 1
ATOM 1031 N N . ALA A 1 133 ? -4.314 0.089 -1.153 1.00 93.25 133 ALA A N 1
ATOM 1032 C CA . ALA A 1 133 ? -4.595 -0.934 -0.149 1.00 93.25 133 ALA A CA 1
ATOM 1033 C C . ALA A 1 133 ? -4.147 -0.500 1.258 1.00 93.25 133 ALA A C 1
ATOM 1035 O O . ALA A 1 133 ? -4.904 -0.648 2.220 1.00 93.25 133 ALA A O 1
ATOM 1036 N N . GLY A 1 134 ? -2.957 0.098 1.377 1.00 91.62 134 GLY A N 1
ATOM 1037 C CA . GLY A 1 134 ? -2.452 0.616 2.649 1.00 91.62 134 GLY A CA 1
ATOM 1038 C C . GLY A 1 134 ? -3.326 1.737 3.224 1.00 91.62 134 GLY A C 1
ATOM 1039 O O . GLY A 1 134 ? -3.633 1.732 4.418 1.00 91.62 134 GLY A O 1
ATOM 1040 N N . PHE A 1 135 ? -3.772 2.671 2.380 1.00 91.62 135 PHE A N 1
ATOM 1041 C CA . PHE A 1 135 ? -4.637 3.778 2.795 1.00 91.62 135 PHE A CA 1
ATOM 1042 C C . PHE A 1 135 ? -5.997 3.281 3.302 1.00 91.62 135 PHE A C 1
ATOM 1044 O O . PHE A 1 135 ? -6.456 3.694 4.370 1.00 91.62 135 PHE A O 1
ATOM 1051 N N . ILE A 1 136 ? -6.633 2.371 2.558 1.00 91.75 136 ILE A N 1
ATOM 1052 C CA . ILE A 1 136 ? -7.938 1.802 2.926 1.00 91.75 136 ILE A CA 1
ATOM 1053 C C . ILE A 1 136 ? -7.831 0.993 4.225 1.00 91.75 136 ILE A C 1
ATOM 1055 O O . ILE A 1 136 ? -8.692 1.126 5.100 1.00 91.75 136 ILE A O 1
ATOM 1059 N N . GLY A 1 137 ? -6.766 0.202 4.384 1.00 90.88 137 GLY A N 1
ATOM 1060 C CA . GLY A 1 137 ? -6.538 -0.594 5.591 1.00 90.88 137 GLY A CA 1
ATOM 1061 C C . GLY A 1 137 ? -6.407 0.267 6.849 1.00 90.88 137 GLY A C 1
ATOM 1062 O O . GLY A 1 137 ? -7.107 0.036 7.832 1.00 90.88 137 GLY A O 1
ATOM 1063 N N . MET A 1 138 ? -5.579 1.314 6.804 1.00 90.25 138 MET A N 1
ATOM 1064 C CA . MET A 1 138 ? -5.397 2.226 7.943 1.00 90.25 138 MET A CA 1
ATOM 1065 C C . MET A 1 138 ? -6.650 3.052 8.255 1.00 90.25 138 MET A C 1
ATOM 1067 O O . MET A 1 138 ? -6.963 3.262 9.428 1.00 90.25 138 MET A O 1
ATOM 1071 N N . LYS A 1 139 ? -7.405 3.482 7.233 1.00 87.62 139 LYS A N 1
ATOM 1072 C CA . LYS A 1 139 ? -8.703 4.136 7.451 1.00 87.62 139 LYS A CA 1
ATOM 1073 C C . LYS A 1 139 ? -9.664 3.197 8.185 1.00 87.62 139 LYS A C 1
ATOM 1075 O O . LYS A 1 139 ? -10.259 3.627 9.157 1.00 87.62 139 LYS A O 1
ATOM 1080 N N . THR A 1 140 ? -9.753 1.933 7.766 1.00 88.62 140 THR A N 1
ATOM 1081 C CA . THR A 1 140 ? -10.633 0.924 8.390 1.00 88.62 140 THR A CA 1
ATOM 1082 C C . THR A 1 140 ? -10.250 0.629 9.841 1.00 88.62 140 THR A C 1
ATOM 1084 O O . THR A 1 140 ? -11.116 0.394 10.671 1.00 88.62 140 THR A O 1
ATOM 1087 N N . ALA A 1 141 ? -8.954 0.648 10.161 1.00 86.62 141 ALA A N 1
ATOM 1088 C CA . ALA A 1 141 ? -8.469 0.395 11.518 1.00 86.62 141 ALA A CA 1
ATOM 1089 C C . ALA A 1 141 ? -8.726 1.554 12.500 1.00 86.62 141 ALA A C 1
ATOM 1091 O O . ALA A 1 141 ? -8.579 1.370 13.704 1.00 86.62 141 ALA A O 1
ATOM 1092 N N . THR A 1 142 ? -9.040 2.750 11.993 1.00 86.19 142 THR A N 1
ATOM 1093 C CA . THR A 1 142 ? -9.202 3.975 12.799 1.00 86.19 142 THR A CA 1
ATOM 1094 C C . THR A 1 142 ? -10.605 4.572 12.732 1.00 86.19 142 THR A C 1
ATOM 1096 O O . THR A 1 142 ? -10.862 5.582 13.386 1.00 86.19 142 THR A O 1
ATOM 1099 N N . SER A 1 143 ? -11.479 3.983 11.916 1.00 72.12 143 SER A N 1
ATOM 1100 C CA . SER A 1 143 ? -12.905 4.293 11.791 1.00 72.12 143 SER A CA 1
ATOM 1101 C C . SER A 1 143 ? -13.750 3.531 12.791 1.00 72.12 143 SER A C 1
ATOM 1103 O O . SER A 1 143 ? -13.407 2.355 13.042 1.00 72.12 143 SER A O 1
#

Secondary structure (DSSP, 8-state):
-HHHHHHHHHHHHHHHHHHHHHHHHHHHS----TT---GGGGHHHHHHHHHHHHHHHHHHHHHTS---SHHHHHHHHHHHHHHHHHHHHHHHHHHHHHHHHHHHHHHHHHTS--S-TTHHHHHHHHHHHHHHHHHHHHHHHH-

pLDDT: mean 83.12, std 14.17, range [42.0, 96.94]

Sequence (143 aa):
MGNLLRRSIGFIGILLTVFLLPVFATAQEGALDARTLPCWWWLVPVFAVLGLVAAYMCYRSVMVAPEGNDRMKEIAGYVREGAYAYLRRQYSVVAIVVVVLCGLLAFMAFVLHVQHPLVPFAFITGAFFSGLAGFIGMKTATS